Protein AF-A0A969TXV8-F1 (afdb_monomer)

Foldseek 3Di:
DFDWDKDKDKDFDADPVRHTPDIDIDIFTWDWDDPDPPDIDIDTDDDDDDDDDDDDCPDPPDDDD

Secondary structure (DSSP, 8-state):
----EEEEEEEEEE-TTS-EEEEEEEEEEEEEEEEETTEEEEEEPPPS-----S--TTSTT----

Structure (mmCIF, N/CA/C/O backbone):
data_AF-A0A969TXV8-F1
#
_entry.id   AF-A0A969TXV8-F1
#
loop_
_atom_site.group_PDB
_atom_site.id
_atom_site.type_symbol
_atom_site.label_atom_id
_atom_site.label_alt_id
_atom_site.label_comp_id
_atom_site.label_asym_id
_atom_site.label_entity_id
_atom_site.label_seq_id
_atom_site.pdbx_PDB_ins_code
_atom_site.Cartn_x
_atom_site.Cartn_y
_atom_site.Cartn_z
_atom_site.occupancy
_atom_site.B_iso_or_equiv
_atom_site.auth_seq_id
_atom_site.auth_comp_id
_atom_site.auth_asym_id
_atom_site.auth_atom_id
_atom_site.pdbx_PDB_model_num
ATOM 1 N N . MET A 1 1 ? 19.840 1.803 -15.152 1.00 41.44 1 MET A N 1
ATOM 2 C CA . MET A 1 1 ? 19.218 2.065 -13.837 1.00 41.44 1 MET A CA 1
ATOM 3 C C . MET A 1 1 ? 17.717 2.069 -14.060 1.00 41.44 1 MET A C 1
ATOM 5 O O . MET A 1 1 ? 17.245 2.911 -14.810 1.00 41.44 1 MET A O 1
ATOM 9 N N . SER A 1 2 ? 17.003 1.063 -13.559 1.00 52.56 2 SER A N 1
ATOM 10 C CA . SER A 1 2 ? 15.556 0.915 -13.756 1.00 52.56 2 SER A CA 1
ATOM 11 C C . SER A 1 2 ? 14.812 2.076 -13.090 1.00 52.56 2 SER A C 1
ATOM 13 O O . SER A 1 2 ? 14.997 2.343 -11.905 1.00 52.56 2 SER A O 1
ATOM 15 N N . ASN A 1 3 ? 14.022 2.804 -13.878 1.00 64.00 3 ASN A N 1
ATOM 16 C CA . ASN A 1 3 ? 13.288 3.982 -13.431 1.00 64.00 3 ASN A CA 1
ATOM 17 C C . ASN A 1 3 ? 11.994 3.528 -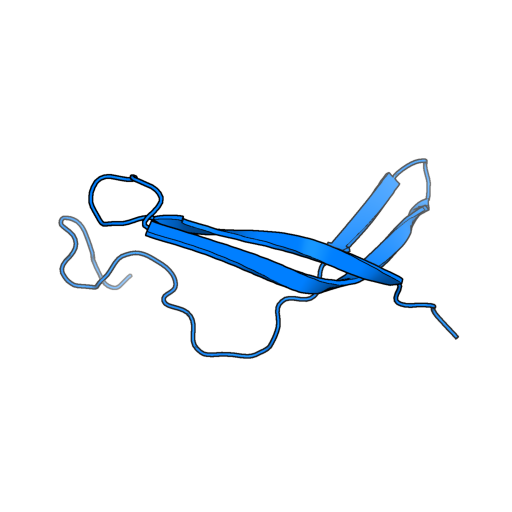12.734 1.00 64.00 3 ASN A C 1
ATOM 19 O O . ASN A 1 3 ? 11.190 2.824 -13.338 1.00 64.00 3 ASN A O 1
ATOM 23 N N . LEU A 1 4 ? 11.824 3.880 -11.458 1.00 76.00 4 LEU A N 1
ATOM 24 C CA . LEU A 1 4 ? 10.563 3.703 -10.738 1.00 76.00 4 LEU A CA 1
ATOM 25 C C . LEU A 1 4 ? 9.768 4.995 -10.895 1.00 76.00 4 LEU A C 1
ATOM 27 O O . LEU A 1 4 ? 10.201 6.044 -10.416 1.00 76.00 4 LEU A O 1
ATOM 31 N N . SER A 1 5 ? 8.618 4.923 -11.558 1.00 84.62 5 SER A N 1
ATOM 32 C CA . SER A 1 5 ? 7.741 6.079 -11.726 1.00 84.62 5 SER A CA 1
ATOM 33 C C . SER A 1 5 ? 6.935 6.311 -10.452 1.00 84.62 5 SER A C 1
ATOM 35 O O . SER A 1 5 ? 6.526 5.362 -9.784 1.00 84.62 5 SER A O 1
ATOM 37 N N . LEU A 1 6 ? 6.701 7.573 -10.098 1.00 88.81 6 LEU A N 1
ATOM 38 C CA . LEU A 1 6 ? 5.768 7.911 -9.029 1.00 88.81 6 LEU A CA 1
ATOM 39 C C . LEU A 1 6 ? 4.345 7.868 -9.595 1.00 88.81 6 LEU A C 1
ATOM 41 O O . LEU A 1 6 ? 4.054 8.530 -10.588 1.00 88.81 6 LEU A O 1
ATOM 45 N N . PHE A 1 7 ? 3.476 7.083 -8.969 1.00 88.94 7 PHE A N 1
ATOM 46 C CA . PHE A 1 7 ? 2.062 6.975 -9.304 1.00 88.94 7 PHE A CA 1
ATOM 47 C C . PHE A 1 7 ? 1.235 7.608 -8.189 1.00 88.94 7 PHE A C 1
ATOM 49 O O . PHE A 1 7 ? 1.348 7.201 -7.031 1.00 88.94 7 PHE A O 1
ATOM 56 N N . GLU A 1 8 ? 0.420 8.604 -8.532 1.00 92.75 8 GLU A N 1
ATOM 57 C CA . GLU A 1 8 ? -0.509 9.252 -7.606 1.00 92.75 8 GLU A CA 1
ATOM 58 C C . GLU A 1 8 ? -1.888 8.594 -7.664 1.00 92.75 8 GLU A C 1
ATOM 60 O O . GLU A 1 8 ? -2.418 8.311 -8.738 1.00 92.75 8 GLU A O 1
ATOM 65 N N . TYR A 1 9 ? -2.503 8.405 -6.500 1.00 90.50 9 TYR A N 1
ATOM 66 C CA . TYR A 1 9 ? -3.843 7.844 -6.370 1.00 90.50 9 TYR A CA 1
ATOM 67 C C . TYR A 1 9 ? -4.627 8.523 -5.249 1.00 90.50 9 TYR A C 1
ATOM 69 O O . TYR A 1 9 ? -4.078 9.201 -4.377 1.00 90.50 9 TYR A O 1
ATOM 77 N N . LYS A 1 10 ? -5.950 8.358 -5.287 1.00 95.00 10 LYS A N 1
ATOM 78 C CA . LYS A 1 10 ? -6.845 8.791 -4.212 1.00 95.00 10 LYS A CA 1
ATOM 79 C C . LYS A 1 10 ? -7.116 7.608 -3.297 1.00 95.00 10 LYS A C 1
ATOM 81 O O . LYS A 1 10 ? -7.464 6.535 -3.780 1.00 95.00 10 LYS A O 1
ATOM 86 N N . VAL A 1 11 ? -6.982 7.829 -2.000 1.00 92.94 11 VAL A N 1
ATOM 87 C CA . VAL A 1 11 ? -7.421 6.894 -0.969 1.00 92.94 11 VAL A CA 1
ATOM 88 C C . VAL A 1 11 ? -8.765 7.380 -0.459 1.00 92.94 11 VAL A C 1
ATOM 90 O O . VAL A 1 11 ? -8.920 8.567 -0.173 1.00 92.94 11 VAL A O 1
ATOM 93 N N . VAL A 1 12 ? -9.727 6.467 -0.392 1.00 96.75 12 VAL A N 1
ATOM 94 C CA . VAL A 1 12 ? -11.049 6.699 0.186 1.00 96.75 12 VAL A CA 1
ATOM 95 C C . VAL A 1 12 ? -11.165 5.810 1.413 1.00 96.75 12 VAL A C 1
ATOM 97 O O . VAL A 1 12 ? -10.984 4.596 1.310 1.00 96.75 12 VAL A O 1
ATOM 100 N N . THR A 1 13 ? -11.456 6.414 2.558 1.00 95.56 13 THR A N 1
ATOM 101 C CA . THR A 1 13 ? -11.789 5.694 3.785 1.00 95.56 13 THR A CA 1
ATOM 102 C C . THR A 1 13 ? -13.303 5.645 3.896 1.00 95.56 13 THR A C 1
ATOM 104 O O . THR A 1 13 ? -13.971 6.672 3.758 1.00 95.56 13 THR A O 1
ATOM 107 N N . VAL A 1 14 ? -13.842 4.452 4.129 1.00 96.69 14 VAL A N 1
ATOM 108 C CA . VAL A 1 14 ? -15.274 4.240 4.353 1.00 96.69 14 VAL A CA 1
ATOM 109 C C . VAL A 1 14 ? -15.532 3.855 5.802 1.00 96.69 14 VAL A C 1
ATOM 111 O O . VAL A 1 14 ? -14.673 3.270 6.463 1.00 96.69 14 VAL A O 1
ATOM 114 N N . ASP A 1 15 ? -16.713 4.196 6.301 1.00 96.00 15 ASP A N 1
ATOM 115 C CA . ASP A 1 15 ? -17.198 3.737 7.594 1.00 96.00 15 ASP A CA 1
ATOM 116 C C . ASP A 1 15 ? -17.742 2.297 7.531 1.00 96.00 15 ASP A C 1
ATOM 118 O O . ASP A 1 15 ? -17.736 1.637 6.489 1.00 96.00 15 ASP A O 1
ATOM 122 N N . ALA A 1 16 ? -18.244 1.800 8.665 1.00 94.25 16 ALA A N 1
ATOM 123 C CA . ALA A 1 16 ? -18.802 0.451 8.774 1.00 94.25 16 ALA A CA 1
ATOM 124 C C . ALA A 1 16 ? -20.057 0.215 7.908 1.00 94.25 16 ALA A C 1
ATOM 126 O O . ALA A 1 16 ? -20.447 -0.931 7.701 1.00 94.25 16 ALA A O 1
ATOM 127 N N . THR A 1 17 ? -20.696 1.274 7.405 1.00 96.69 17 THR A N 1
ATOM 128 C CA . THR A 1 17 ? -21.849 1.199 6.493 1.00 96.69 17 THR A CA 1
ATOM 129 C C . THR A 1 17 ? -21.442 1.296 5.021 1.00 96.69 17 THR A C 1
ATOM 131 O O . THR A 1 17 ? -22.295 1.201 4.139 1.00 96.69 17 THR A O 1
ATOM 134 N N . GLY A 1 18 ? -20.145 1.466 4.742 1.00 94.94 18 GLY A N 1
ATOM 135 C CA . GLY A 1 18 ? -19.612 1.661 3.398 1.00 94.94 18 GLY A CA 1
ATOM 136 C C . GLY A 1 18 ? -19.745 3.096 2.885 1.00 94.94 18 GLY A C 1
ATOM 137 O O . GLY A 1 18 ? -19.508 3.336 1.700 1.00 94.94 18 GLY A O 1
ATOM 138 N N . GLN A 1 19 ? -20.117 4.055 3.739 1.00 97.94 19 GLN A N 1
ATOM 139 C CA . GLN A 1 19 ? -20.156 5.467 3.365 1.00 97.94 19 GLN A CA 1
ATOM 140 C C . GLN A 1 19 ? -18.763 6.077 3.483 1.00 97.94 19 GLN A C 1
ATOM 142 O O . GLN A 1 19 ? -18.048 5.848 4.454 1.00 97.94 19 GLN A O 1
ATOM 147 N N . GLU A 1 20 ? -18.367 6.862 2.483 1.00 97.88 20 GLU A N 1
ATOM 148 C CA . GLU A 1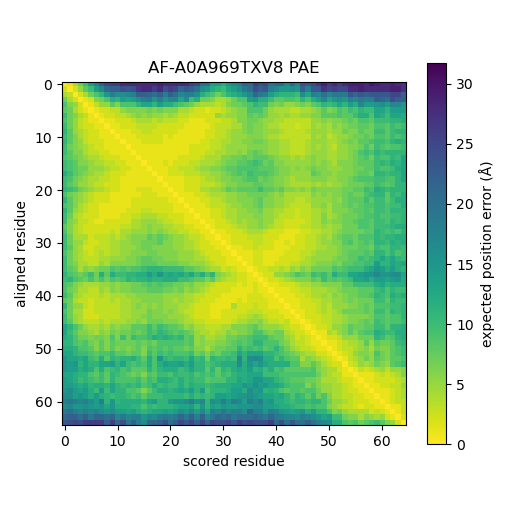 20 ? -17.101 7.590 2.506 1.00 97.88 20 GLU A CA 1
ATOM 149 C C . GLU A 1 20 ? -17.068 8.590 3.667 1.00 97.88 20 GLU A C 1
AT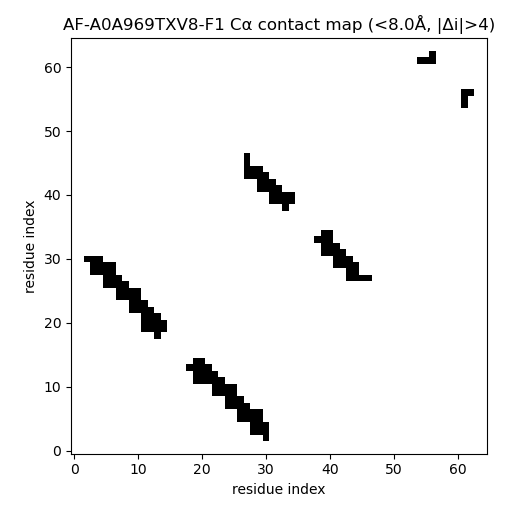OM 151 O O . GLU A 1 20 ? -17.918 9.476 3.758 1.00 97.88 20 GLU A O 1
ATOM 156 N N . CYS A 1 21 ? -16.058 8.463 4.525 1.00 97.62 21 CYS A N 1
ATOM 157 C CA . CYS A 1 21 ? -15.831 9.351 5.661 1.00 97.62 21 CYS A CA 1
ATOM 158 C C . CYS A 1 21 ? -14.542 10.178 5.533 1.00 97.62 21 CYS A C 1
ATOM 160 O O . CYS A 1 21 ? -14.420 11.202 6.202 1.00 97.62 21 CYS A O 1
ATOM 162 N N . ASP A 1 22 ? -13.605 9.780 4.663 1.00 98.00 22 ASP A N 1
ATOM 163 C CA . ASP A 1 22 ? -12.396 10.551 4.363 1.00 98.00 22 ASP A CA 1
ATOM 164 C C . ASP A 1 22 ? -11.876 10.280 2.942 1.00 98.00 22 ASP A C 1
ATOM 166 O O . ASP A 1 22 ? -12.072 9.200 2.374 1.00 98.00 22 ASP A O 1
ATOM 170 N N . ARG A 1 23 ? -11.182 11.268 2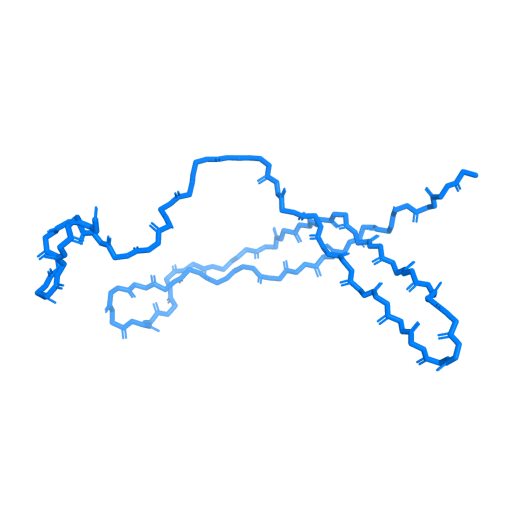.369 1.00 97.62 23 ARG A N 1
ATOM 171 C CA . ARG A 1 23 ? -10.544 11.176 1.056 1.00 97.62 23 ARG A CA 1
ATOM 172 C C . ARG A 1 23 ? -9.289 12.030 0.993 1.00 97.62 23 ARG A C 1
ATOM 174 O O . ARG A 1 23 ? -9.346 13.254 1.086 1.00 97.62 23 ARG A O 1
ATOM 181 N N . TYR A 1 24 ? -8.169 11.399 0.666 1.00 96.00 24 TYR A N 1
ATOM 182 C CA . TYR A 1 24 ? -6.887 12.082 0.506 1.00 96.00 24 TYR A CA 1
ATOM 183 C C . TYR A 1 24 ? -6.101 11.558 -0.699 1.00 96.00 24 TYR A C 1
ATOM 185 O O . TYR A 1 24 ? -6.429 10.532 -1.298 1.00 96.00 24 TYR A O 1
ATOM 193 N N . ARG A 1 25 ? -5.073 12.307 -1.112 1.00 96.00 25 ARG A N 1
ATOM 194 C CA . ARG A 1 25 ? -4.138 11.883 -2.163 1.00 96.00 25 ARG A CA 1
ATOM 195 C C . ARG A 1 25 ? -2.940 11.194 -1.532 1.00 96.00 25 ARG A C 1
ATOM 197 O O . ARG A 1 25 ? -2.419 11.661 -0.525 1.00 96.00 25 ARG A O 1
ATOM 204 N N . SER A 1 26 ? -2.486 10.126 -2.165 1.00 92.00 26 SER A N 1
ATOM 205 C CA . SER A 1 26 ? -1.261 9.421 -1.814 1.00 92.00 26 SER A CA 1
ATOM 206 C C . SER A 1 26 ? -0.485 9.092 -3.086 1.00 92.00 26 SER A C 1
ATOM 208 O O . SER A 1 26 ? -0.974 9.282 -4.202 1.00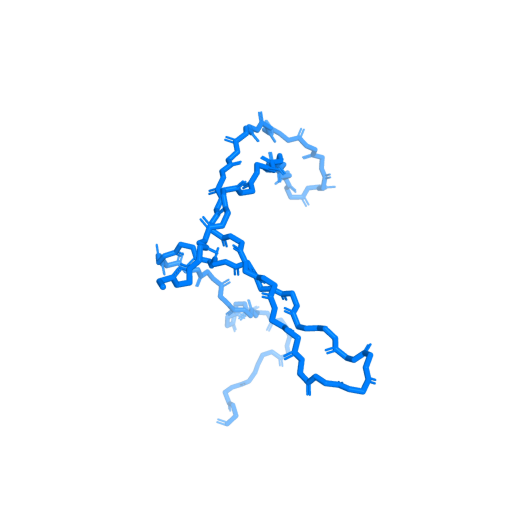 92.00 26 SER A O 1
ATOM 210 N N . SER A 1 27 ? 0.745 8.622 -2.926 1.00 91.69 27 SER A N 1
ATOM 211 C CA . SER A 1 27 ? 1.562 8.169 -4.043 1.00 91.69 27 SER A CA 1
ATOM 212 C C . SER A 1 27 ? 2.355 6.926 -3.679 1.00 91.69 27 SER A C 1
ATOM 214 O O . SER A 1 27 ? 2.623 6.656 -2.508 1.00 91.69 27 SER A O 1
ATOM 216 N N . SER A 1 28 ? 2.701 6.133 -4.689 1.00 91.69 28 SER A N 1
ATOM 217 C CA . SER A 1 28 ? 3.593 4.992 -4.524 1.00 91.69 28 SER A CA 1
ATOM 218 C C . SER A 1 28 ? 4.473 4.789 -5.749 1.00 91.69 28 SER A C 1
ATOM 220 O O . SER A 1 28 ? 4.281 5.408 -6.795 1.00 91.69 28 SER A O 1
ATOM 222 N N . ARG A 1 29 ? 5.480 3.928 -5.606 1.00 92.12 29 ARG A N 1
ATOM 223 C CA . ARG A 1 29 ? 6.370 3.553 -6.700 1.00 92.12 29 ARG A CA 1
ATOM 224 C C . ARG A 1 29 ? 5.665 2.556 -7.606 1.00 92.12 29 ARG A C 1
ATOM 226 O O . ARG A 1 29 ? 5.184 1.528 -7.141 1.00 92.12 29 ARG A O 1
ATOM 233 N N . TYR A 1 30 ? 5.658 2.862 -8.890 1.00 91.00 30 TYR A N 1
ATOM 234 C CA . TYR A 1 30 ? 5.101 2.049 -9.951 1.00 91.00 30 TYR A CA 1
ATOM 235 C C . TYR A 1 30 ? 6.216 1.527 -10.853 1.00 91.00 30 TYR A C 1
ATOM 237 O O . TYR A 1 30 ? 7.193 2.234 -11.133 1.00 91.00 30 TYR A O 1
ATOM 245 N N . ARG A 1 31 ? 6.081 0.280 -11.296 1.00 89.62 31 ARG A N 1
ATOM 246 C CA . ARG A 1 31 ? 7.010 -0.372 -12.212 1.00 89.62 31 ARG A CA 1
ATOM 247 C C . ARG A 1 31 ? 6.234 -1.179 -13.238 1.00 89.62 31 ARG A C 1
ATOM 249 O O . ARG A 1 31 ? 5.378 -1.975 -12.878 1.00 89.62 31 ARG A O 1
ATOM 256 N N . VAL A 1 32 ? 6.613 -1.007 -14.496 1.00 91.50 32 VAL A N 1
ATOM 257 C CA . VAL A 1 32 ? 6.158 -1.833 -15.613 1.00 91.50 32 VAL A CA 1
ATOM 258 C C . VAL A 1 32 ? 7.330 -2.685 -16.063 1.00 91.50 32 VAL A C 1
ATOM 260 O O . VAL A 1 32 ? 8.438 -2.171 -16.232 1.00 91.50 32 VAL A O 1
ATOM 263 N N . GLU A 1 33 ? 7.102 -3.978 -16.227 1.00 91.75 33 GLU A N 1
ATOM 264 C CA . GLU A 1 33 ? 8.101 -4.927 -16.697 1.00 91.75 33 GLU A CA 1
ATOM 265 C C . GLU A 1 33 ? 7.552 -5.723 -17.879 1.00 91.75 33 GLU A C 1
ATOM 267 O O . GLU A 1 33 ? 6.522 -6.377 -17.771 1.00 91.75 33 GLU A O 1
ATOM 272 N N . ASP A 1 34 ? 8.235 -5.645 -19.018 1.00 93.12 34 ASP A N 1
ATOM 273 C CA . ASP A 1 34 ? 7.929 -6.459 -20.193 1.00 93.12 34 ASP A CA 1
ATOM 274 C C . ASP A 1 34 ? 8.523 -7.860 -19.994 1.00 93.12 34 ASP A C 1
ATOM 276 O O . ASP A 1 34 ? 9.738 -8.015 -19.845 1.00 93.12 34 ASP A O 1
ATOM 280 N N . LEU A 1 35 ? 7.660 -8.877 -19.962 1.00 94.75 35 LEU A N 1
ATOM 281 C CA . LEU A 1 35 ? 8.043 -10.284 -19.820 1.00 94.75 35 LEU A CA 1
ATOM 282 C C . LEU A 1 35 ? 8.243 -10.975 -21.183 1.00 94.75 35 LEU A C 1
ATOM 284 O O . LEU A 1 35 ? 8.517 -12.177 -21.243 1.00 94.75 35 LEU A O 1
ATOM 288 N N . GLY A 1 36 ? 8.132 -10.224 -22.281 1.00 94.19 36 GLY A N 1
ATOM 289 C CA . GLY A 1 36 ? 8.161 -10.700 -23.655 1.00 94.19 36 GLY A CA 1
ATOM 290 C C . GLY A 1 36 ? 6.809 -11.244 -24.118 1.00 94.19 36 GLY A C 1
ATOM 291 O O . GLY A 1 36 ? 5.878 -11.429 -23.338 1.00 94.19 36 GLY A O 1
ATOM 292 N N . ARG A 1 37 ? 6.701 -11.538 -25.422 1.00 93.56 37 ARG A N 1
ATOM 293 C CA . ARG A 1 37 ? 5.483 -12.103 -26.046 1.00 93.56 37 ARG A CA 1
ATOM 294 C C . ARG A 1 37 ? 4.211 -11.298 -25.740 1.00 93.56 37 ARG A C 1
ATOM 296 O O . ARG A 1 37 ? 3.160 -11.888 -25.522 1.00 93.56 37 ARG A O 1
ATOM 303 N N . GLU A 1 38 ? 4.332 -9.972 -25.710 1.00 93.19 38 GLU A N 1
ATOM 304 C CA . GLU A 1 38 ? 3.221 -9.050 -25.420 1.00 93.19 38 GLU A CA 1
ATOM 305 C C . GLU A 1 38 ? 2.648 -9.189 -23.994 1.00 93.19 38 GLU A C 1
ATOM 307 O O . GLU A 1 38 ? 1.563 -8.690 -23.706 1.00 93.19 38 GLU A O 1
ATOM 312 N N . ILE A 1 39 ? 3.380 -9.837 -23.078 1.00 95.25 39 ILE A N 1
ATOM 313 C CA . ILE A 1 39 ? 3.009 -9.937 -21.666 1.00 95.25 39 ILE A CA 1
ATOM 314 C C . ILE A 1 39 ? 3.711 -8.829 -20.887 1.00 95.25 39 ILE A C 1
ATOM 316 O O . ILE A 1 39 ? 4.937 -8.752 -20.855 1.00 95.25 39 ILE A O 1
ATOM 320 N N . VAL A 1 40 ? 2.922 -8.015 -20.191 1.00 94.81 40 VAL A N 1
ATOM 321 C CA . VAL A 1 40 ? 3.409 -6.921 -19.350 1.00 94.81 40 VAL A CA 1
ATOM 322 C C . VAL A 1 40 ? 2.988 -7.159 -17.904 1.00 94.81 40 VAL A C 1
ATOM 324 O O . VAL A 1 40 ? 1.827 -7.447 -17.622 1.00 94.81 40 VAL A O 1
ATOM 327 N N . LEU A 1 41 ? 3.941 -7.033 -16.985 1.00 93.31 41 LEU A N 1
ATOM 328 C CA . LEU A 1 41 ? 3.725 -7.065 -15.547 1.00 93.31 41 LEU A CA 1
ATOM 329 C C . LEU A 1 41 ? 3.722 -5.638 -14.993 1.00 93.31 41 LEU A C 1
ATOM 331 O O . LEU A 1 41 ? 4.743 -4.949 -14.996 1.00 93.31 41 LEU A O 1
ATOM 335 N N . GLU A 1 42 ? 2.577 -5.215 -14.473 1.00 92.56 42 GLU A N 1
ATOM 336 C CA . GLU A 1 42 ? 2.406 -3.936 -13.787 1.00 92.56 42 GLU A CA 1
ATOM 337 C C . GLU A 1 42 ? 2.484 -4.146 -12.269 1.00 92.56 42 GLU A C 1
ATOM 339 O O . GLU A 1 42 ? 1.801 -4.997 -11.701 1.00 92.56 42 GLU A O 1
ATOM 344 N N . MET A 1 43 ? 3.339 -3.380 -11.596 1.00 93.00 43 MET A N 1
ATOM 345 C CA . MET A 1 43 ? 3.604 -3.506 -10.164 1.00 93.00 43 MET A CA 1
ATOM 346 C C . MET A 1 43 ? 3.478 -2.157 -9.471 1.00 93.00 43 MET A C 1
ATOM 348 O O . MET A 1 43 ? 4.084 -1.169 -9.886 1.00 93.00 43 MET A O 1
ATOM 352 N N . VAL A 1 44 ? 2.771 -2.140 -8.345 1.00 90.44 44 VAL A N 1
ATOM 353 C CA . VAL A 1 44 ? 2.710 -0.999 -7.427 1.00 90.44 44 VAL A CA 1
ATOM 354 C C . VAL A 1 44 ? 3.340 -1.421 -6.106 1.00 90.44 44 VAL A C 1
ATOM 356 O O . VAL A 1 44 ? 2.989 -2.455 -5.541 1.00 90.44 44 VAL A O 1
ATOM 359 N N . ALA A 1 45 ? 4.282 -0.631 -5.602 1.00 89.81 45 ALA A N 1
ATOM 360 C CA . ALA A 1 45 ? 4.876 -0.871 -4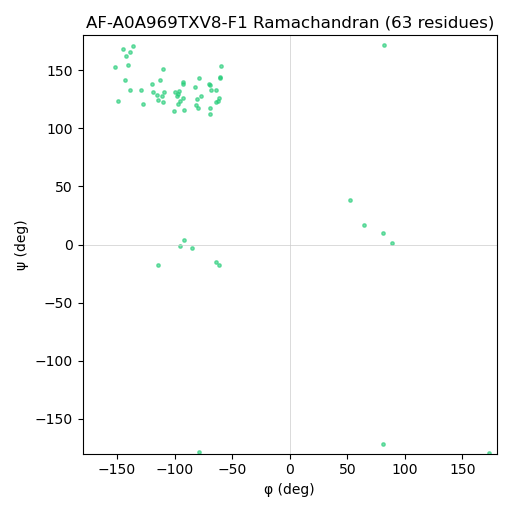.299 1.00 89.81 45 ALA A CA 1
ATOM 361 C C . ALA A 1 45 ? 3.835 -0.623 -3.199 1.00 89.81 45 ALA A C 1
ATOM 363 O O . ALA A 1 45 ? 3.167 0.410 -3.181 1.00 89.81 45 ALA A O 1
ATOM 364 N N . ILE A 1 46 ? 3.723 -1.542 -2.248 1.00 86.69 46 ILE A N 1
ATOM 365 C CA . ILE A 1 46 ? 2.963 -1.308 -1.020 1.00 86.69 46 ILE A CA 1
ATOM 366 C C . ILE A 1 46 ? 3.959 -0.782 0.021 1.00 86.69 46 ILE A C 1
ATOM 368 O O . ILE A 1 46 ? 5.005 -1.410 0.217 1.00 86.69 46 ILE A O 1
ATOM 372 N N . PRO A 1 47 ? 3.707 0.379 0.652 1.00 81.81 47 PRO A N 1
ATOM 373 C CA . PRO A 1 47 ? 4.572 0.866 1.718 1.00 81.81 47 PRO A CA 1
ATOM 374 C C . PRO A 1 47 ? 4.595 -0.140 2.876 1.00 81.81 47 PRO A C 1
ATOM 376 O O . PRO A 1 47 ? 3.583 -0.762 3.192 1.00 81.81 47 PRO A O 1
ATOM 379 N N . GLY A 1 48 ? 5.754 -0.306 3.515 1.00 86.19 48 GLY A N 1
ATOM 380 C CA . GLY A 1 48 ? 5.863 -1.158 4.699 1.00 86.19 48 GLY A CA 1
ATOM 381 C C . GLY A 1 48 ? 4.969 -0.652 5.837 1.00 86.19 48 GLY A C 1
ATOM 382 O O . GLY A 1 48 ? 4.818 0.555 6.017 1.00 86.19 48 GLY A O 1
ATOM 383 N N . GLY A 1 49 ? 4.390 -1.570 6.609 1.00 85.94 49 GLY A N 1
ATOM 384 C CA . GLY A 1 49 ? 3.480 -1.241 7.703 1.00 85.94 49 GLY A CA 1
ATOM 385 C C . GLY A 1 49 ? 2.836 -2.478 8.322 1.00 85.94 49 GLY A C 1
ATOM 386 O O . GLY A 1 49 ? 3.100 -3.606 7.903 1.00 85.94 49 GLY A O 1
ATOM 387 N N . THR A 1 50 ? 1.984 -2.247 9.318 1.00 86.94 50 THR A N 1
ATOM 388 C CA . THR A 1 50 ? 1.142 -3.284 9.918 1.00 86.94 50 THR A CA 1
ATOM 389 C C . THR A 1 50 ? -0.234 -3.213 9.284 1.00 86.94 50 THR A C 1
ATOM 391 O O . THR A 1 50 ? -0.912 -2.191 9.373 1.00 86.94 50 THR A O 1
ATOM 394 N N . PHE A 1 51 ? -0.651 -4.309 8.667 1.00 81.56 51 PHE A N 1
ATOM 395 C CA . PHE A 1 51 ? -1.950 -4.427 8.024 1.00 81.56 51 PHE A CA 1
ATOM 396 C C . PHE A 1 51 ? -2.723 -5.558 8.694 1.00 81.56 51 PHE A C 1
ATOM 398 O O . PHE A 1 51 ? -2.153 -6.613 8.973 1.00 81.56 51 PHE A O 1
ATOM 405 N N . CYS A 1 52 ? -4.018 -5.355 8.943 1.00 80.88 52 CYS A N 1
ATOM 406 C CA . CYS A 1 52 ? -4.900 -6.484 9.220 1.00 80.88 52 CYS A CA 1
ATOM 407 C C . CYS A 1 52 ? -5.045 -7.281 7.923 1.00 80.88 52 CYS A C 1
ATOM 409 O O . CYS A 1 52 ? -5.511 -6.747 6.918 1.00 80.88 52 CYS A O 1
ATOM 411 N N . ILE A 1 53 ? -4.606 -8.536 7.939 1.00 80.69 53 ILE A N 1
ATOM 412 C CA . ILE A 1 53 ? -4.779 -9.463 6.824 1.00 80.69 53 ILE A CA 1
ATOM 413 C C . ILE A 1 53 ? -5.774 -10.530 7.268 1.00 80.69 53 ILE A C 1
ATOM 415 O O . ILE A 1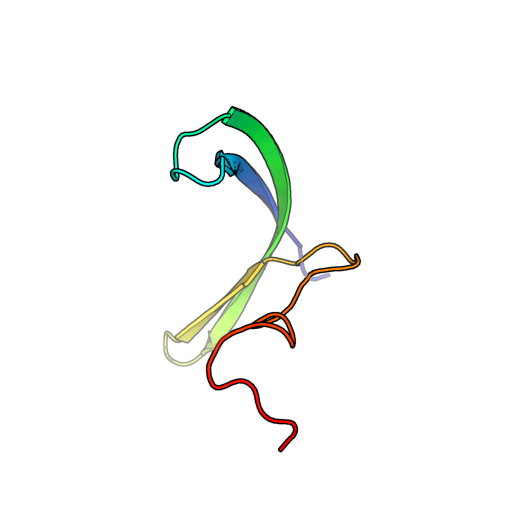 53 ? -5.579 -11.162 8.303 1.00 80.69 53 ILE A O 1
ATOM 419 N N . GLY A 1 54 ? -6.805 -10.744 6.453 1.00 82.25 54 GLY A N 1
ATOM 420 C CA . GLY A 1 54 ? -7.793 -11.798 6.659 1.00 82.25 54 GLY A CA 1
ATOM 421 C C . GLY A 1 54 ? -8.886 -11.469 7.677 1.00 82.25 54 GLY A C 1
ATOM 422 O O . GLY A 1 54 ? -9.034 -10.336 8.134 1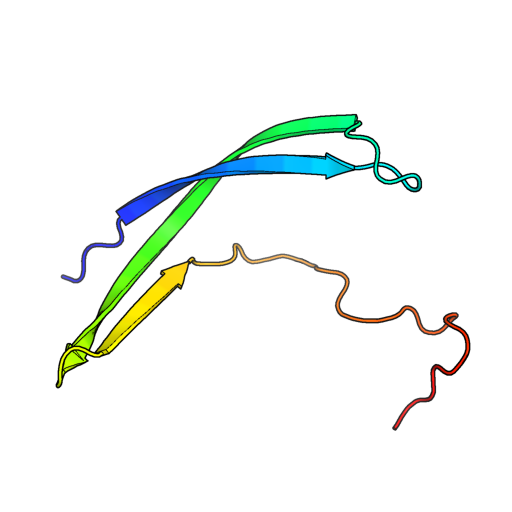.00 82.25 54 GLY A O 1
ATOM 423 N N . SER A 1 55 ? -9.667 -12.502 7.980 1.00 83.12 55 SER A N 1
ATOM 424 C CA . SER A 1 55 ? -10.755 -12.514 8.957 1.00 83.12 55 SER A CA 1
ATOM 425 C C . SER A 1 55 ? -10.218 -12.420 10.390 1.00 83.12 55 SER A C 1
ATOM 427 O O . SER A 1 55 ? -9.249 -13.124 10.709 1.00 83.12 55 SER A O 1
ATOM 429 N N . PRO A 1 56 ? -10.833 -11.636 11.294 1.00 86.19 56 PRO A N 1
ATOM 430 C CA . PRO A 1 56 ? -10.514 -11.726 12.713 1.00 86.19 56 PRO A CA 1
ATOM 431 C C . PRO A 1 56 ? -10.801 -13.138 13.244 1.00 86.19 56 PRO A C 1
ATOM 433 O O . PRO A 1 56 ? -11.688 -13.833 12.757 1.00 86.19 56 PRO A O 1
ATOM 436 N N . GLN A 1 57 ? -10.098 -13.547 14.304 1.00 87.69 57 GLN A N 1
ATOM 437 C CA . GLN A 1 57 ? -10.325 -14.854 14.948 1.00 87.69 57 GLN A CA 1
ATOM 438 C C . GLN A 1 57 ? -11.746 -15.015 15.514 1.00 87.69 57 GLN A C 1
ATOM 440 O O . GLN A 1 57 ? -12.179 -16.122 15.811 1.00 87.69 57 GLN A O 1
ATOM 445 N N . THR A 1 58 ? -12.460 -13.902 15.694 1.00 90.12 58 THR A N 1
ATOM 446 C CA . THR A 1 58 ? -13.846 -13.856 16.165 1.00 90.12 58 THR A CA 1
ATOM 447 C C . THR A 1 58 ? -14.878 -14.034 15.051 1.00 90.12 58 THR A C 1
ATOM 449 O O . THR A 1 58 ? -16.069 -14.000 15.344 1.00 90.12 58 THR A O 1
ATOM 452 N N . GLU A 1 59 ? -14.465 -14.141 13.786 1.00 89.94 59 GLU A N 1
ATOM 453 C CA . GLU A 1 59 ? -15.389 -14.345 12.670 1.00 89.94 59 GLU A CA 1
ATOM 454 C C . GLU A 1 59 ? -16.016 -15.747 12.726 1.00 89.94 59 GLU A C 1
ATOM 456 O O . GLU A 1 59 ? -15.342 -16.739 13.016 1.00 89.94 59 GLU A O 1
ATOM 461 N N . GLU A 1 60 ? -17.324 -15.836 12.472 1.00 91.12 60 GLU A N 1
ATOM 462 C CA . GLU A 1 60 ? -18.040 -17.112 12.451 1.00 91.12 60 GLU A CA 1
ATOM 463 C C . GLU A 1 60 ? -17.457 -18.025 11.361 1.00 91.12 60 GLU A C 1
ATOM 465 O O . GLU A 1 60 ? -17.344 -17.638 10.202 1.00 91.12 60 GLU A O 1
ATOM 470 N N . GLY A 1 61 ? -17.063 -19.244 11.739 1.00 88.00 61 GLY A N 1
ATOM 471 C CA . GLY A 1 61 ? -16.398 -20.185 10.831 1.00 88.00 61 GLY A CA 1
ATOM 472 C C . GLY A 1 61 ? -14.872 -20.060 10.779 1.00 88.00 61 GLY A C 1
ATOM 473 O O . GLY A 1 61 ? -14.235 -20.835 10.065 1.00 88.00 61 GLY A O 1
ATOM 474 N N . TRP A 1 62 ? -14.264 -19.156 11.557 1.00 90.56 62 TRP A N 1
ATOM 475 C CA . TRP A 1 62 ? -12.815 -19.154 11.742 1.00 90.56 62 TRP A CA 1
ATOM 476 C C . TRP A 1 62 ? -12.352 -20.435 12.451 1.00 90.56 62 TRP A C 1
ATOM 478 O O . TRP A 1 62 ? -12.899 -20.838 13.479 1.00 90.56 62 TRP A O 1
ATOM 488 N N . HIS A 1 63 ? -11.304 -21.062 11.924 1.00 84.00 63 HIS A N 1
ATOM 489 C CA . HIS A 1 63 ? -10.598 -22.151 12.588 1.00 84.00 63 HIS A CA 1
ATOM 490 C C . HIS A 1 63 ? -9.108 -22.024 12.280 1.00 84.00 63 HIS A C 1
ATOM 492 O O . HIS A 1 63 ? -8.726 -21.687 11.158 1.00 84.00 63 HIS A O 1
ATOM 498 N N . SER A 1 64 ? -8.251 -22.302 13.261 1.00 80.50 64 SER A N 1
ATOM 499 C CA . SER A 1 64 ? -6.822 -22.465 13.003 1.00 80.50 64 SER A CA 1
ATOM 500 C C . SER A 1 64 ? -6.625 -23.759 12.215 1.00 80.50 64 SER A C 1
ATOM 502 O O . SER A 1 64 ? -6.935 -24.832 12.743 1.00 80.50 64 SER A O 1
ATOM 504 N N . SER A 1 65 ? -6.204 -23.655 10.955 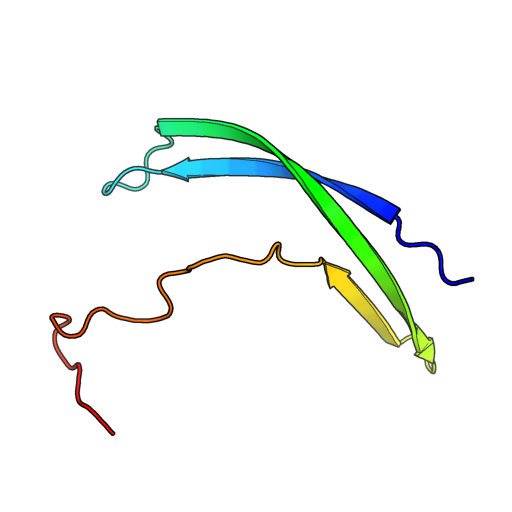1.00 74.44 65 SER A N 1
ATOM 505 C CA . SER A 1 65 ? -5.808 -24.805 10.133 1.00 74.44 65 SER A CA 1
ATOM 506 C C . SER A 1 65 ? -4.708 -25.641 10.782 1.00 74.44 65 SER A C 1
ATOM 508 O O . SER A 1 65 ? -3.892 -25.059 11.535 1.00 74.44 65 SER A O 1
#

Radius of gyration: 17.71 Å; Cα contacts (8 Å, |Δi|>4): 74; chains: 1; bounding box: 41×37×42 Å

Solvent-accessible surface area (backbone atoms only — not comparable to full-atom values): 4529 Å² total; per-residue (Å²): 132,89,79,67,45,83,41,78,47,76,48,73,43,58,48,98,85,68,48,78,75,46,76,48,79,48,71,38,48,29,43,79,42,80,76,54,96,92,40,71,48,81,45,71,56,76,80,88,79,91,73,94,76,82,78,59,85,83,42,91,88,59,72,89,127

Sequence (65 aa):
MSNLSLFEYKVVTVDATGQECDRYRSSSRYRVEDLGREIVLEMVAIPGGTFCIGSPQTEEGWHSS

Nearest PDB structures (foldseek):
  8c6j-assembly1_S  TM=5.876E-01  e=2.523E+00  Homo sapiens
  3lz8-assembly1_B  TM=5.544E-01  e=4.263E+00  Klebsiella pneumoniae subsp. pneumoniae MGH 78578
  7m30-assembly1_D  TM=4.327E-01  e=7.689E+00  Human betaherpesvirus 5
  7m22-assembly1_D  TM=3.352E-01  e=8.766E+00  Human betaherpesvirus 5
  7t4r-assembly1_N  TM=3.322E-01  e=9.360E+00  Human betaherpesvirus 5

pLDDT: mean 88.73, std 9.81, range [41.44, 98.0]

Mean predicted aligned error: 7.23 Å